Protein AF-A0A527XAY7-F1 (afdb_monomer_lite)

Radius of gyration: 15.62 Å; chains: 1; bounding box: 34×23×40 Å

Sequence (70 aa):
VAAMYTIGLAHLGSQLSGHELASANAAFVLCYGVGMVIGPQAIGIGMDAFGPSGFGWSLAIFFAAYMLLV

Structure (mmCIF, N/CA/C/O backbone):
data_AF-A0A527XAY7-F1
#
_entry.id   AF-A0A527XAY7-F1
#
loop_
_atom_site.gr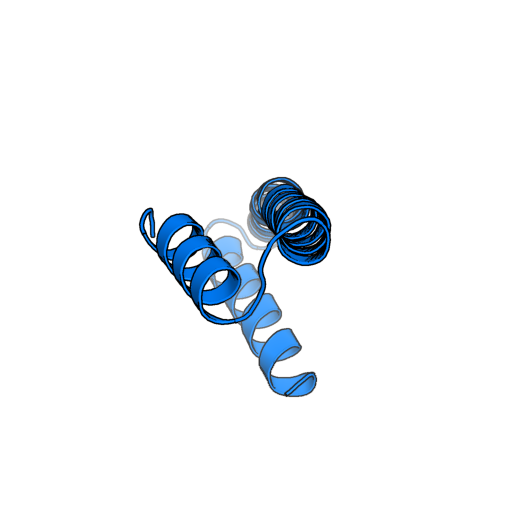oup_PDB
_atom_site.id
_atom_site.type_symbol
_atom_site.label_atom_id
_atom_site.label_alt_id
_atom_site.label_comp_id
_atom_site.label_asym_id
_atom_site.label_entity_id
_atom_site.label_seq_id
_atom_site.pdbx_PDB_ins_code
_atom_site.Cartn_x
_atom_site.Cartn_y
_atom_site.Cartn_z
_atom_site.occupancy
_atom_site.B_iso_or_equiv
_atom_site.auth_seq_id
_atom_site.auth_comp_id
_atom_site.auth_asym_id
_atom_site.auth_atom_id
_atom_site.pdbx_PDB_model_num
ATOM 1 N N . VAL A 1 1 ? -3.390 8.365 -3.881 1.00 50.50 1 VAL A N 1
ATOM 2 C CA . VAL A 1 1 ? -2.697 7.260 -3.171 1.00 50.50 1 VAL A CA 1
ATOM 3 C C . VAL A 1 1 ? -2.705 7.425 -1.649 1.00 50.50 1 VAL A C 1
ATOM 5 O O . VAL A 1 1 ? -3.179 6.512 -0.994 1.00 50.50 1 VAL A O 1
ATOM 8 N N . ALA A 1 2 ? -2.311 8.567 -1.065 1.00 60.06 2 ALA A N 1
ATOM 9 C CA . ALA A 1 2 ? -2.201 8.714 0.401 1.00 60.06 2 ALA A CA 1
ATOM 10 C C . ALA A 1 2 ? -3.509 8.553 1.218 1.00 60.06 2 ALA A C 1
ATOM 12 O O . ALA A 1 2 ? -3.449 8.285 2.412 1.00 60.06 2 ALA A O 1
ATOM 13 N N . ALA A 1 3 ? -4.688 8.682 0.600 1.00 75.69 3 ALA A N 1
ATOM 14 C CA . ALA A 1 3 ? -5.958 8.642 1.329 1.00 75.69 3 ALA A CA 1
ATOM 15 C C . ALA A 1 3 ? -6.504 7.227 1.607 1.00 75.69 3 ALA A C 1
ATOM 17 O O . ALA A 1 3 ? -7.387 7.097 2.447 1.00 75.69 3 ALA A O 1
ATOM 18 N N . MET A 1 4 ? -6.021 6.165 0.940 1.00 86.12 4 MET A N 1
ATOM 19 C CA . MET A 1 4 ? -6.653 4.837 1.067 1.00 86.12 4 MET A CA 1
ATOM 20 C C . MET A 1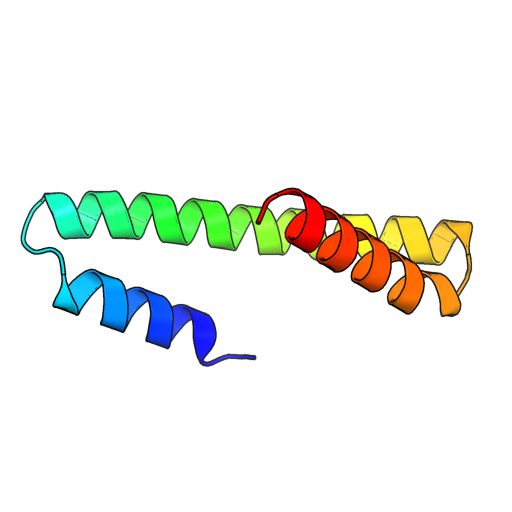 4 ? -6.483 4.219 2.457 1.00 86.12 4 MET A C 1
ATOM 22 O O . MET A 1 4 ? -7.414 3.591 2.951 1.00 86.12 4 MET A O 1
ATOM 26 N N . TYR A 1 5 ? -5.342 4.451 3.111 1.00 86.94 5 TYR A N 1
ATOM 27 C CA . TYR A 1 5 ? -5.132 4.035 4.498 1.00 86.94 5 TYR A CA 1
ATOM 28 C C . TYR A 1 5 ? -6.143 4.717 5.433 1.00 86.94 5 TYR A C 1
ATOM 30 O O . TYR A 1 5 ? -6.855 4.048 6.176 1.00 86.94 5 TYR A O 1
ATOM 38 N N . THR A 1 6 ? -6.289 6.042 5.323 1.00 89.88 6 THR A N 1
ATOM 39 C CA . THR A 1 6 ? -7.250 6.819 6.120 1.00 89.88 6 THR A CA 1
ATOM 40 C C . THR A 1 6 ? -8.699 6.412 5.847 1.00 89.88 6 THR A C 1
ATOM 42 O O . THR A 1 6 ? -9.477 6.277 6.786 1.00 89.88 6 THR A O 1
ATOM 45 N N . ILE A 1 7 ? -9.064 6.175 4.582 1.00 92.38 7 ILE A N 1
ATOM 46 C CA . ILE A 1 7 ? -10.400 5.696 4.196 1.00 92.38 7 ILE A CA 1
ATOM 47 C C . ILE A 1 7 ? -10.667 4.307 4.790 1.00 92.38 7 ILE A C 1
ATOM 49 O O . ILE A 1 7 ? -11.743 4.085 5.338 1.00 92.38 7 ILE A O 1
ATOM 53 N N . GLY A 1 8 ? -9.696 3.390 4.733 1.00 90.06 8 GLY A N 1
ATOM 54 C CA . GLY A 1 8 ? -9.817 2.052 5.318 1.00 90.06 8 GLY A CA 1
ATOM 55 C C . GLY A 1 8 ? -10.024 2.094 6.831 1.00 90.06 8 GLY A C 1
ATOM 56 O O . GLY A 1 8 ? -10.926 1.438 7.348 1.00 90.06 8 GLY A O 1
ATOM 57 N N . LEU A 1 9 ? -9.267 2.940 7.535 1.00 91.31 9 LEU A N 1
ATOM 58 C CA . LEU A 1 9 ? -9.453 3.149 8.972 1.00 91.31 9 LEU A CA 1
ATOM 59 C C . LEU A 1 9 ? -10.812 3.769 9.308 1.00 91.31 9 LEU A C 1
ATOM 61 O O . LEU A 1 9 ? -11.466 3.321 10.247 1.00 91.31 9 LEU A O 1
ATOM 65 N N . ALA A 1 10 ? -11.256 4.768 8.541 1.00 92.00 10 ALA A N 1
ATOM 66 C CA . ALA A 1 10 ? -12.574 5.371 8.725 1.00 92.00 10 ALA A CA 1
ATOM 67 C C . ALA A 1 10 ? -13.694 4.341 8.515 1.00 92.00 10 ALA A C 1
ATOM 69 O O . ALA A 1 10 ? -14.650 4.294 9.287 1.00 92.00 10 ALA A O 1
ATOM 70 N N . HIS A 1 11 ? -13.550 3.474 7.511 1.00 92.62 11 HIS A N 1
ATOM 71 C CA . HIS A 1 11 ? -14.490 2.391 7.258 1.00 92.62 11 HIS A CA 1
ATOM 72 C C . HIS A 1 11 ? -14.524 1.373 8.409 1.00 92.62 11 HIS A C 1
ATOM 74 O O . HIS A 1 11 ? -15.608 1.053 8.896 1.00 92.62 11 HIS A O 1
ATOM 80 N N . LEU A 1 12 ? -13.366 0.929 8.914 1.00 92.81 12 LEU A N 1
ATOM 81 C CA . LEU A 1 12 ? -13.295 0.039 10.082 1.00 92.81 12 LEU A CA 1
ATOM 82 C C . LEU A 1 12 ? -13.937 0.670 11.323 1.00 92.81 12 LEU A C 1
ATOM 84 O O . LEU A 1 12 ? -14.742 0.023 11.987 1.00 92.81 12 LEU A O 1
ATOM 88 N N . GLY A 1 13 ? -13.644 1.944 11.593 1.00 90.12 13 GLY A N 1
ATOM 89 C CA . GLY A 1 13 ? -14.223 2.689 12.714 1.00 90.12 13 GLY A CA 1
ATOM 90 C C . GLY A 1 13 ? -15.734 2.913 12.607 1.00 90.12 13 GLY A C 1
ATOM 91 O O . GLY A 1 13 ? -16.383 3.126 13.625 1.00 90.12 13 GLY A O 1
ATOM 92 N N . SER A 1 14 ? -16.306 2.844 11.400 1.00 93.25 14 SER A N 1
ATOM 93 C CA . SER A 1 14 ? -17.760 2.925 11.202 1.00 93.25 14 SER A CA 1
ATOM 94 C C . SER A 1 14 ? -18.492 1.607 11.470 1.00 93.25 14 SER A C 1
ATOM 96 O O . SER A 1 14 ? -19.684 1.634 11.765 1.00 93.25 14 SER A O 1
ATOM 98 N N . GLN A 1 15 ? -17.796 0.467 11.369 1.00 92.38 15 GLN A N 1
ATOM 99 C CA . GLN A 1 15 ? -18.397 -0.866 11.498 1.00 92.38 15 GLN A CA 1
ATOM 100 C C . GLN A 1 15 ? -18.072 -1.566 12.824 1.00 92.38 15 GLN A C 1
ATOM 102 O O . GLN A 1 15 ? -18.858 -2.392 13.278 1.00 92.38 15 GLN A O 1
ATOM 107 N N . LEU A 1 16 ? -16.934 -1.251 13.449 1.00 93.94 16 LEU A N 1
ATOM 108 C CA . LEU A 1 16 ? -16.434 -1.924 14.650 1.00 9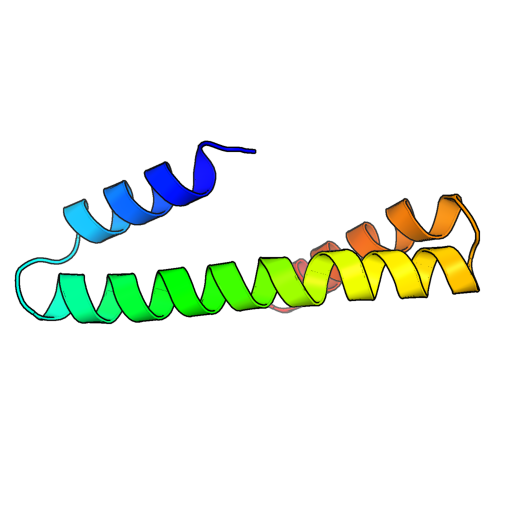3.94 16 LEU A CA 1
ATOM 109 C C . LEU A 1 16 ? -16.157 -0.918 15.770 1.00 93.94 16 LEU A C 1
ATOM 111 O O . LEU A 1 16 ? -15.816 0.237 15.522 1.00 93.94 16 LEU A O 1
ATOM 115 N N . SER A 1 17 ? -16.249 -1.366 17.024 1.00 91.38 17 SER A N 1
ATOM 116 C CA . SER A 1 17 ? -15.948 -0.535 18.196 1.00 91.38 17 SER A CA 1
ATOM 117 C C . SER A 1 17 ? -15.191 -1.309 19.281 1.00 91.38 17 SER A C 1
ATOM 119 O O . SER A 1 17 ? -15.084 -2.535 19.239 1.00 91.38 17 SER A O 1
ATOM 121 N N . GLY A 1 18 ? -14.615 -0.588 20.248 1.00 90.75 18 GLY A N 1
ATOM 122 C CA . GLY A 1 18 ? -13.936 -1.188 21.400 1.00 90.75 18 GLY A CA 1
ATOM 123 C C . GLY A 1 18 ? -12.770 -2.109 21.019 1.00 90.75 18 GLY A C 1
ATOM 124 O O . GLY A 1 18 ? -11.890 -1.733 20.245 1.00 90.75 18 GLY A O 1
ATOM 125 N N . HIS A 1 19 ? -12.747 -3.315 21.591 1.00 90.12 19 HIS A N 1
ATOM 126 C CA . HIS A 1 19 ? -11.664 -4.284 21.391 1.00 90.12 19 HIS A CA 1
ATOM 127 C C . HIS A 1 19 ? -11.592 -4.821 19.951 1.00 90.12 19 HIS A C 1
ATOM 129 O O . HIS A 1 19 ? -10.495 -5.004 19.423 1.00 90.12 19 HIS A O 1
ATOM 135 N N . GLU A 1 20 ? -12.738 -5.017 19.292 1.00 90.62 20 GLU A N 1
ATOM 136 C CA . GLU A 1 20 ? -12.798 -5.518 17.911 1.00 90.62 20 GLU A CA 1
ATOM 137 C C . GLU A 1 20 ? -12.227 -4.513 16.906 1.00 90.62 20 GLU A C 1
ATOM 139 O O . GLU A 1 20 ? -11.578 -4.893 15.934 1.00 90.62 20 GLU A O 1
ATOM 144 N N . LEU A 1 21 ? -12.393 -3.213 17.168 1.00 91.81 21 LEU A N 1
ATOM 145 C CA . LEU A 1 21 ? -11.773 -2.176 16.345 1.00 91.81 21 LEU A CA 1
ATOM 146 C C . LEU A 1 21 ? -10.242 -2.205 16.456 1.00 91.81 21 LEU A C 1
ATOM 148 O O . LEU A 1 21 ? -9.546 -2.044 15.455 1.00 91.81 21 LEU A O 1
ATOM 152 N N . ALA A 1 22 ? -9.707 -2.420 17.661 1.00 92.56 22 ALA A N 1
ATOM 153 C CA . ALA A 1 22 ? -8.264 -2.475 17.878 1.00 92.56 22 ALA A CA 1
ATOM 154 C C . ALA A 1 22 ? -7.622 -3.675 17.160 1.00 92.56 22 ALA A C 1
ATOM 156 O O . ALA A 1 22 ? -6.585 -3.514 16.512 1.00 92.56 22 ALA A O 1
ATOM 157 N N . SER A 1 23 ? -8.248 -4.855 17.224 1.00 93.56 23 SER A N 1
ATOM 158 C CA . SER A 1 23 ? -7.760 -6.053 16.530 1.00 93.56 23 SER A CA 1
ATOM 159 C C . SER A 1 23 ? -7.870 -5.923 15.008 1.00 93.56 23 SER A C 1
ATOM 161 O O . SER A 1 23 ? -6.909 -6.231 14.300 1.00 93.56 23 SER A O 1
ATOM 163 N N . ALA A 1 24 ? -8.983 -5.391 14.494 1.00 93.56 24 ALA A N 1
ATOM 164 C CA . ALA A 1 24 ? -9.161 -5.147 13.065 1.00 93.56 24 ALA A CA 1
ATOM 165 C C . ALA A 1 24 ? -8.165 -4.112 12.524 1.00 93.56 24 ALA A C 1
ATOM 167 O O . ALA A 1 24 ? -7.593 -4.309 11.453 1.00 93.56 24 ALA A O 1
ATOM 168 N N . ASN A 1 25 ? -7.897 -3.042 13.279 1.00 93.31 25 ASN A N 1
ATOM 169 C CA . ASN A 1 25 ? -6.875 -2.061 12.925 1.00 93.31 25 ASN A CA 1
ATOM 170 C C . ASN A 1 25 ? -5.479 -2.707 12.863 1.00 93.31 25 ASN A C 1
ATOM 172 O O . ASN A 1 25 ? -4.748 -2.506 11.897 1.00 93.31 25 ASN A O 1
ATOM 176 N N . ALA A 1 26 ? -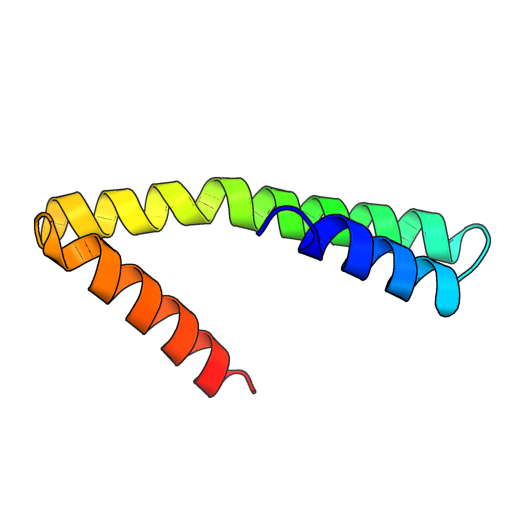5.122 -3.547 13.840 1.00 93.94 26 ALA A N 1
ATOM 177 C CA . ALA A 1 26 ? -3.844 -4.259 13.829 1.00 93.94 26 ALA A CA 1
ATOM 178 C C . ALA A 1 26 ? -3.693 -5.170 12.596 1.00 93.94 26 ALA A C 1
ATOM 180 O O . ALA A 1 26 ? -2.656 -5.135 11.930 1.00 93.94 26 ALA A O 1
ATOM 181 N N . ALA A 1 27 ? -4.734 -5.935 12.251 1.00 94.56 27 ALA A N 1
ATOM 182 C CA . ALA A 1 27 ? -4.745 -6.769 11.050 1.00 94.56 27 ALA A CA 1
ATOM 183 C C . ALA A 1 27 ? -4.636 -5.928 9.766 1.00 94.56 27 ALA A C 1
ATOM 185 O O . ALA A 1 27 ? -3.855 -6.256 8.873 1.00 94.56 27 ALA A O 1
ATOM 186 N N . PHE A 1 28 ? -5.362 -4.810 9.691 1.00 94.00 28 PHE A N 1
ATOM 187 C CA . PHE A 1 28 ? -5.324 -3.905 8.545 1.00 94.00 28 PHE A CA 1
ATOM 188 C C . PHE A 1 28 ? -3.932 -3.305 8.328 1.00 94.00 28 PHE A C 1
ATOM 190 O O . PHE A 1 28 ? -3.401 -3.358 7.218 1.00 94.00 28 PHE A O 1
ATOM 197 N N . VAL A 1 29 ? -3.310 -2.783 9.388 1.00 93.38 29 VAL A N 1
ATOM 198 C CA . VAL A 1 29 ? -1.954 -2.219 9.335 1.00 93.38 29 VAL A CA 1
ATOM 199 C C . VAL A 1 29 ? -0.933 -3.281 8.942 1.00 93.38 29 VAL A C 1
ATOM 201 O O . VAL A 1 29 ? -0.047 -2.993 8.138 1.00 93.38 29 VAL A O 1
ATOM 204 N N . LEU A 1 30 ? -1.066 -4.509 9.452 1.00 95.44 30 LEU A N 1
ATOM 205 C CA . LEU A 1 30 ? -0.206 -5.626 9.069 1.00 95.44 30 LEU A CA 1
ATOM 206 C C . LEU A 1 30 ? -0.309 -5.911 7.567 1.00 95.44 30 LEU A C 1
ATOM 208 O O . LEU A 1 30 ? 0.710 -5.919 6.880 1.00 95.44 30 LEU A O 1
ATOM 212 N N . CYS A 1 31 ? -1.522 -6.096 7.039 1.00 93.56 31 CYS A N 1
ATOM 213 C CA . CYS A 1 31 ? -1.738 -6.336 5.611 1.00 93.56 31 CYS A CA 1
ATOM 214 C C . CYS A 1 31 ? -1.204 -5.182 4.751 1.00 93.56 31 CYS A C 1
ATOM 216 O O . CYS A 1 31 ? -0.536 -5.413 3.742 1.00 93.56 31 CYS A O 1
ATOM 218 N N . TYR A 1 32 ? -1.444 -3.939 5.174 1.00 92.75 32 TYR A N 1
ATOM 219 C CA . TYR A 1 32 ? -0.934 -2.750 4.499 1.00 92.75 32 TYR A CA 1
ATOM 220 C C . TYR A 1 32 ? 0.603 -2.719 4.489 1.00 92.75 32 TYR A C 1
ATOM 222 O O . TYR A 1 32 ? 1.218 -2.483 3.449 1.00 92.75 32 TYR A O 1
ATOM 230 N N . GLY A 1 33 ? 1.231 -3.032 5.624 1.00 93.81 33 GLY A N 1
ATOM 231 C CA . GLY A 1 33 ? 2.680 -3.153 5.768 1.00 93.81 33 GLY A CA 1
ATOM 232 C C . GLY A 1 33 ? 3.277 -4.229 4.866 1.00 93.81 33 GLY A C 1
ATOM 233 O O . GLY A 1 33 ? 4.248 -3.968 4.159 1.00 93.81 33 GLY A O 1
ATOM 234 N N . VAL A 1 34 ? 2.662 -5.412 4.821 1.00 95.50 34 VAL A N 1
ATOM 235 C CA . VAL A 1 34 ? 3.070 -6.503 3.925 1.00 95.50 34 VAL A CA 1
ATOM 236 C C . VAL A 1 34 ? 3.030 -6.048 2.465 1.00 95.50 34 VAL A C 1
ATOM 238 O O . VAL A 1 34 ? 4.003 -6.247 1.740 1.00 95.50 34 VAL A O 1
ATOM 241 N N . GLY A 1 35 ? 1.960 -5.366 2.047 1.00 92.00 35 GLY A N 1
ATOM 242 C CA . GLY A 1 35 ? 1.860 -4.792 0.704 1.00 92.00 35 GLY A CA 1
ATOM 243 C C . GLY A 1 35 ? 2.963 -3.771 0.402 1.00 92.00 35 GLY A C 1
ATOM 244 O O . GLY A 1 35 ? 3.550 -3.807 -0.679 1.00 92.00 35 GLY A O 1
ATOM 245 N N . MET A 1 36 ? 3.302 -2.906 1.364 1.00 93.31 36 MET A N 1
ATOM 246 C CA . MET A 1 36 ? 4.385 -1.924 1.218 1.00 93.31 36 MET A CA 1
ATOM 247 C C . MET A 1 36 ? 5.775 -2.558 1.097 1.00 93.31 36 MET A C 1
ATOM 249 O O . MET A 1 36 ? 6.642 -1.970 0.458 1.00 93.31 36 MET A O 1
ATOM 253 N N . VAL A 1 37 ? 6.000 -3.735 1.688 1.00 95.62 37 VAL A N 1
ATOM 254 C CA . VAL A 1 37 ? 7.279 -4.457 1.580 1.00 95.62 37 VAL A CA 1
ATOM 255 C C . VAL A 1 37 ? 7.344 -5.270 0.288 1.00 95.62 37 VAL A C 1
ATOM 257 O O . VAL A 1 37 ? 8.326 -5.187 -0.447 1.00 95.62 37 VAL A O 1
ATOM 260 N N . ILE A 1 38 ? 6.298 -6.044 -0.009 1.00 95.81 38 ILE A N 1
ATOM 261 C CA . ILE A 1 38 ? 6.276 -6.954 -1.160 1.00 95.81 38 ILE A CA 1
ATOM 262 C C . ILE A 1 38 ? 6.168 -6.178 -2.477 1.00 95.81 38 ILE A C 1
ATOM 264 O O . ILE A 1 38 ? 6.822 -6.547 -3.449 1.00 95.81 38 ILE A O 1
ATOM 268 N N . GLY A 1 39 ? 5.386 -5.096 -2.521 1.00 93.56 39 GLY A N 1
ATOM 269 C CA . GLY A 1 39 ? 5.107 -4.342 -3.746 1.00 93.56 39 GLY A CA 1
ATOM 270 C C . GLY A 1 39 ? 6.367 -3.833 -4.461 1.00 93.56 39 GLY A C 1
ATOM 271 O O . GLY A 1 39 ? 6.598 -4.224 -5.605 1.00 93.56 39 GLY A O 1
ATOM 272 N N . PRO A 1 40 ? 7.214 -3.005 -3.815 1.00 95.19 40 PRO A N 1
ATOM 273 C CA . PRO A 1 40 ? 8.444 -2.504 -4.425 1.00 95.19 40 PRO A CA 1
ATOM 274 C C . PRO A 1 40 ? 9.417 -3.615 -4.826 1.00 95.19 40 PRO A C 1
ATOM 276 O O . PRO A 1 40 ? 10.047 -3.511 -5.872 1.00 95.19 40 PRO A O 1
ATOM 279 N N . GLN A 1 41 ? 9.510 -4.687 -4.031 1.00 96.00 41 GLN A N 1
ATOM 280 C CA . GLN A 1 41 ? 10.364 -5.837 -4.343 1.00 96.00 41 GLN A CA 1
ATOM 281 C C . GLN A 1 41 ? 9.883 -6.570 -5.599 1.00 96.00 41 GLN A C 1
ATOM 283 O O . GLN A 1 41 ? 10.671 -6.813 -6.508 1.00 96.00 41 GLN A O 1
ATOM 288 N N . ALA A 1 42 ? 8.585 -6.865 -5.695 1.00 95.75 42 ALA A N 1
ATOM 289 C CA . ALA A 1 42 ? 8.001 -7.517 -6.864 1.00 95.75 42 ALA A CA 1
ATOM 290 C C . ALA A 1 42 ? 8.172 -6.671 -8.136 1.00 95.75 42 ALA A C 1
ATOM 292 O O . ALA A 1 42 ? 8.558 -7.194 -9.179 1.00 95.75 42 ALA A O 1
ATOM 293 N N . ILE A 1 43 ? 7.942 -5.358 -8.033 1.00 97.06 43 ILE A N 1
ATOM 294 C CA . ILE A 1 43 ? 8.149 -4.416 -9.139 1.00 97.06 43 ILE A CA 1
ATOM 295 C C . ILE A 1 43 ? 9.627 -4.364 -9.542 1.00 97.06 43 ILE A C 1
ATOM 297 O O . ILE A 1 43 ? 9.922 -4.409 -10.733 1.00 97.06 43 ILE A O 1
ATOM 301 N N . GLY A 1 44 ? 10.545 -4.300 -8.572 1.00 96.69 44 GLY A N 1
ATOM 302 C CA . GLY A 1 44 ? 11.988 -4.308 -8.813 1.00 96.69 44 GLY A CA 1
ATOM 303 C C . GLY A 1 44 ? 12.436 -5.559 -9.565 1.00 96.69 44 GLY A C 1
ATOM 304 O O . GLY A 1 44 ? 13.034 -5.442 -10.627 1.00 96.69 44 GLY A O 1
ATOM 305 N N . ILE A 1 45 ? 12.028 -6.744 -9.099 1.00 96.62 45 ILE A N 1
ATOM 306 C CA . ILE A 1 45 ? 12.300 -8.024 -9.774 1.00 96.62 45 ILE A CA 1
ATOM 307 C C . ILE A 1 45 ? 11.750 -8.020 -11.208 1.00 96.62 45 ILE A C 1
ATOM 309 O O . ILE A 1 45 ? 12.424 -8.460 -12.140 1.00 96.62 45 ILE A O 1
ATOM 313 N N . GLY A 1 46 ? 10.534 -7.507 -11.411 1.00 96.94 46 GLY A N 1
ATOM 314 C CA . GLY A 1 46 ? 9.958 -7.374 -12.746 1.00 96.94 46 GLY A CA 1
ATOM 315 C C . GLY A 1 46 ? 10.764 -6.434 -13.643 1.00 96.94 46 GLY A C 1
ATOM 316 O O . GLY A 1 46 ? 10.970 -6.731 -14.820 1.00 96.94 46 GLY A O 1
ATOM 317 N N . MET A 1 47 ? 11.248 -5.317 -13.101 1.00 97.50 47 MET A N 1
ATOM 318 C CA . MET A 1 47 ? 12.092 -4.367 -13.826 1.00 97.50 47 MET A CA 1
ATOM 319 C C . MET A 1 47 ? 13.479 -4.931 -14.146 1.00 97.50 47 MET A C 1
ATOM 321 O O . MET A 1 47 ? 13.988 -4.680 -15.236 1.00 97.50 47 MET A O 1
ATOM 325 N N . ASP A 1 48 ? 14.062 -5.732 -13.256 1.00 97.19 48 ASP A N 1
ATOM 326 C CA . ASP A 1 48 ? 15.333 -6.417 -13.504 1.00 97.19 48 ASP A CA 1
ATOM 327 C C . ASP A 1 48 ? 15.196 -7.456 -14.631 1.00 97.19 48 ASP A C 1
ATOM 329 O O . ASP A 1 48 ? 16.097 -7.607 -15.455 1.00 97.19 48 ASP A O 1
ATOM 333 N N . ALA A 1 49 ? 14.048 -8.140 -14.717 1.00 96.38 49 ALA A N 1
ATOM 334 C CA . ALA A 1 49 ? 13.792 -9.169 -15.726 1.00 96.38 49 ALA A CA 1
ATOM 335 C C . ALA A 1 49 ? 13.366 -8.617 -17.102 1.00 96.38 49 ALA A C 1
ATOM 337 O O . ALA A 1 49 ? 13.765 -9.158 -18.133 1.00 96.38 49 ALA A O 1
ATOM 338 N N . PHE A 1 50 ? 12.551 -7.556 -17.142 1.00 95.19 50 PHE A N 1
ATOM 339 C CA . PHE A 1 50 ? 11.919 -7.038 -18.371 1.00 95.19 50 PHE A CA 1
ATOM 340 C C . PHE A 1 50 ? 12.300 -5.581 -18.697 1.00 95.19 50 PHE A C 1
ATOM 342 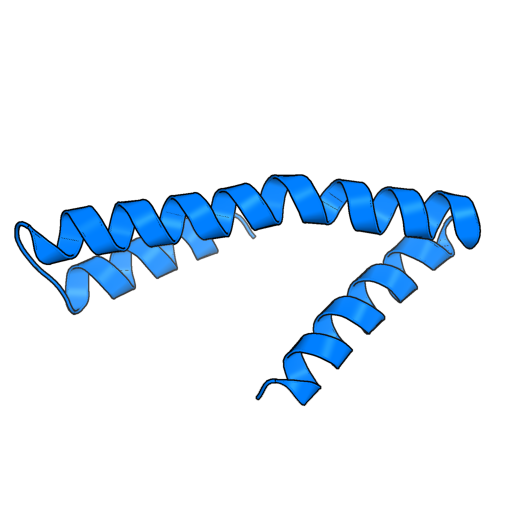O O . PHE A 1 50 ? 11.678 -4.933 -19.552 1.00 95.19 50 PHE A O 1
ATOM 349 N N . GLY A 1 51 ? 13.301 -5.030 -18.008 1.00 94.44 51 GLY A N 1
ATOM 350 C CA . GLY A 1 51 ? 13.697 -3.628 -18.121 1.00 94.44 51 GLY A CA 1
ATOM 351 C C . GLY A 1 51 ? 12.593 -2.666 -17.649 1.00 94.44 51 GLY A C 1
ATOM 352 O O . GLY A 1 51 ? 11.710 -3.046 -16.880 1.00 94.44 51 GLY A O 1
ATOM 353 N N . PRO A 1 52 ? 12.557 -1.413 -18.142 1.00 94.44 52 PRO A N 1
ATOM 354 C CA . PRO A 1 52 ? 11.569 -0.413 -17.711 1.00 94.44 52 PRO A CA 1
ATOM 355 C C . PRO A 1 52 ? 10.103 -0.840 -17.895 1.00 94.44 52 PRO A C 1
ATOM 357 O O . PRO A 1 52 ? 9.229 -0.413 -17.143 1.00 94.44 52 PRO A O 1
ATOM 360 N N . SER A 1 53 ? 9.827 -1.713 -18.873 1.00 95.69 53 SER A N 1
ATOM 361 C CA . SER A 1 53 ? 8.484 -2.259 -19.114 1.00 95.69 53 SER A CA 1
ATOM 362 C C . SER A 1 53 ? 7.999 -3.201 -18.002 1.00 95.69 53 SER A C 1
ATOM 364 O O . SER A 1 53 ? 6.792 -3.375 -17.817 1.00 95.69 53 SER A O 1
ATOM 366 N N . GLY A 1 54 ? 8.927 -3.758 -17.216 1.00 95.12 54 GLY A N 1
ATOM 367 C CA . GLY A 1 54 ? 8.655 -4.660 -16.100 1.00 95.12 54 GLY A CA 1
ATOM 368 C C . GLY A 1 54 ? 7.806 -4.046 -14.991 1.00 95.12 54 GLY A C 1
ATOM 369 O O . GLY A 1 54 ? 7.061 -4.767 -14.329 1.00 95.12 54 GLY A O 1
ATOM 370 N N . PHE A 1 55 ? 7.823 -2.718 -14.841 1.00 96.00 55 PHE A N 1
ATOM 371 C CA . PHE A 1 55 ? 6.911 -2.007 -13.944 1.00 96.00 55 PHE A CA 1
ATOM 372 C C . PHE A 1 55 ? 5.443 -2.264 -14.317 1.00 96.00 55 PHE A C 1
ATOM 374 O O . PHE A 1 55 ? 4.637 -2.670 -13.478 1.00 96.00 55 PHE A O 1
ATOM 381 N N . GLY A 1 56 ? 5.108 -2.071 -15.597 1.00 96.56 56 GLY A N 1
ATOM 382 C CA . GLY A 1 56 ? 3.753 -2.261 -16.110 1.00 96.56 56 GLY A CA 1
ATOM 383 C C . GLY A 1 56 ? 3.312 -3.719 -16.027 1.00 96.56 56 GLY A C 1
ATOM 384 O O . GLY A 1 56 ? 2.217 -3.997 -15.544 1.00 96.56 56 GLY A O 1
ATOM 385 N N . TRP A 1 57 ? 4.187 -4.652 -16.417 1.00 96.50 57 TRP A N 1
ATOM 386 C CA . TRP A 1 57 ? 3.913 -6.089 -16.317 1.00 96.50 57 TRP A CA 1
ATOM 387 C C . TRP A 1 57 ? 3.677 -6.550 -14.876 1.00 96.50 57 TRP A C 1
ATOM 389 O O . TRP A 1 57 ? 2.740 -7.306 -14.632 1.00 96.50 57 TRP A O 1
ATOM 399 N N . SER A 1 58 ? 4.457 -6.053 -13.912 1.00 96.19 58 SER A N 1
ATOM 400 C CA . SER A 1 58 ? 4.288 -6.398 -12.493 1.00 96.19 58 SER A CA 1
ATOM 401 C C . SER A 1 58 ? 2.926 -5.959 -11.956 1.00 96.19 58 SER A C 1
ATOM 403 O O . SER A 1 58 ? 2.236 -6.736 -11.296 1.00 96.19 58 SER A O 1
ATOM 405 N N . LEU A 1 59 ? 2.495 -4.735 -12.286 1.00 95.56 59 LEU A N 1
ATOM 406 C CA . LEU A 1 59 ? 1.165 -4.247 -11.914 1.00 95.56 59 LEU A CA 1
ATOM 407 C C . LEU A 1 59 ? 0.051 -5.013 -12.632 1.00 95.56 59 LEU A C 1
ATOM 409 O O . LEU A 1 59 ? -0.950 -5.354 -12.006 1.00 95.56 59 LEU A O 1
ATOM 413 N N . ALA A 1 60 ? 0.221 -5.308 -13.923 1.00 96.12 60 ALA A N 1
ATOM 414 C CA . ALA A 1 60 ? -0.755 -6.063 -14.701 1.00 96.12 60 ALA A CA 1
ATOM 415 C C . ALA A 1 60 ? -0.981 -7.457 -14.103 1.00 96.12 60 ALA A C 1
ATOM 417 O O . ALA A 1 60 ? -2.126 -7.857 -13.914 1.00 96.12 60 ALA A O 1
ATOM 418 N N . ILE A 1 61 ? 0.094 -8.162 -13.738 1.00 95.75 61 ILE A N 1
ATOM 419 C CA . ILE A 1 61 ? 0.024 -9.471 -13.077 1.00 95.75 61 ILE A CA 1
ATOM 420 C C . ILE A 1 61 ? -0.657 -9.354 -11.711 1.00 95.75 61 ILE A C 1
ATOM 422 O O . ILE A 1 61 ? -1.523 -10.167 -11.400 1.00 95.75 61 ILE A O 1
ATOM 426 N N . PHE A 1 62 ? -0.319 -8.336 -10.914 1.00 94.56 62 PHE A N 1
ATOM 427 C CA . PHE A 1 62 ? -0.940 -8.125 -9.606 1.00 94.56 62 PHE A CA 1
ATOM 428 C C . PHE A 1 62 ? -2.459 -7.916 -9.713 1.00 94.56 62 PHE A C 1
ATOM 430 O O . PHE A 1 62 ? -3.231 -8.581 -9.022 1.00 94.56 62 PHE A O 1
ATOM 437 N N . PHE A 1 63 ? -2.908 -7.042 -10.618 1.00 94.50 63 PHE A N 1
ATOM 438 C CA . PHE A 1 63 ? -4.337 -6.811 -10.833 1.00 94.50 63 PHE A CA 1
ATOM 439 C C . PHE A 1 63 ? -5.039 -7.996 -11.502 1.00 94.50 63 PHE A C 1
ATOM 441 O O . PHE A 1 63 ? -6.184 -8.278 -11.161 1.00 94.50 63 PHE A O 1
ATOM 448 N N . ALA A 1 64 ? -4.377 -8.719 -12.409 1.00 96.38 64 ALA A N 1
ATOM 449 C CA . ALA A 1 64 ? -4.920 -9.944 -12.994 1.00 96.38 64 ALA A CA 1
ATOM 450 C C . ALA A 1 64 ? -5.121 -11.033 -11.930 1.00 96.38 64 ALA A C 1
ATOM 452 O O . ALA A 1 64 ? -6.171 -11.665 -11.895 1.00 96.38 64 ALA A O 1
ATOM 453 N N . ALA A 1 65 ? -4.163 -11.209 -11.016 1.00 94.94 65 ALA A N 1
ATOM 454 C CA . ALA A 1 65 ? -4.303 -12.126 -9.888 1.00 94.94 65 ALA A CA 1
ATOM 455 C C . ALA A 1 65 ? -5.459 -11.718 -8.961 1.00 94.94 65 ALA A C 1
ATOM 457 O O . ALA A 1 65 ? -6.225 -12.576 -8.530 1.00 94.94 65 ALA A O 1
ATOM 458 N N . TYR A 1 66 ? -5.632 -10.417 -8.701 1.00 91.88 66 TYR A N 1
ATOM 459 C CA . TYR A 1 66 ? -6.780 -9.910 -7.946 1.00 91.88 66 TYR A CA 1
ATOM 460 C C . TYR A 1 66 ? -8.116 -10.211 -8.644 1.00 91.88 66 TYR A C 1
ATOM 462 O O . TYR A 1 66 ? -9.048 -10.667 -7.990 1.00 91.88 66 TYR A O 1
ATOM 470 N N . MET A 1 67 ? -8.194 -10.029 -9.967 1.00 95.38 67 MET A N 1
ATOM 471 C CA . MET A 1 67 ? -9.384 -10.370 -10.760 1.00 95.38 67 MET A CA 1
ATOM 472 C C . MET A 1 67 ? -9.710 -11.865 -10.776 1.00 95.38 67 MET A C 1
ATOM 474 O O . MET A 1 67 ? -10.849 -12.211 -11.033 1.00 95.38 67 MET A O 1
ATOM 478 N N . LEU A 1 68 ? -8.734 -12.751 -10.557 1.00 95.81 6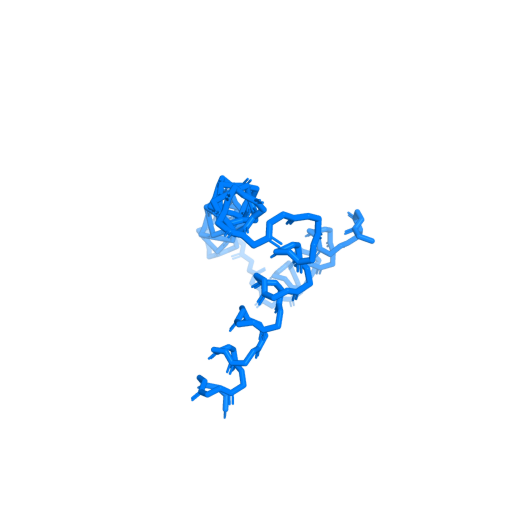8 LEU A N 1
ATOM 479 C CA . LEU A 1 68 ? -8.992 -14.191 -10.436 1.00 95.81 68 LEU A CA 1
ATOM 480 C C . LEU A 1 68 ? -9.488 -14.589 -9.043 1.00 95.81 68 LEU A C 1
ATOM 482 O O . LEU A 1 68 ? -10.070 -15.658 -8.882 1.00 95.81 68 LEU A O 1
ATOM 486 N N . LEU A 1 69 ? -9.189 -13.772 -8.033 1.00 93.06 69 LEU A N 1
ATOM 487 C CA . LEU A 1 69 ? -9.608 -14.003 -6.655 1.00 93.06 69 LEU A CA 1
ATOM 488 C C . LEU A 1 69 ? -11.062 -13.555 -6.435 1.00 93.06 69 LEU A C 1
ATOM 490 O O . LEU A 1 69 ? -11.777 -14.202 -5.671 1.00 93.06 69 LEU A O 1
ATOM 494 N N . VAL A 1 70 ? -11.474 -12.462 -7.088 1.00 84.94 70 VAL A N 1
ATOM 495 C CA . VAL A 1 70 ? -12.839 -11.895 -7.072 1.00 84.94 70 VAL A CA 1
ATOM 496 C C . VAL A 1 70 ? -13.734 -12.545 -8.121 1.00 84.94 70 VAL A C 1
ATOM 498 O O . VAL A 1 70 ? -14.909 -12.802 -7.779 1.00 84.94 70 VAL A O 1
#

pLDDT: mean 92.42, std 7.23, range [50.5, 97.5]

Foldseek 3Di:
DVCPLVVVLVVLVVPDDDPSSVVVNVVSVVVVVVCVVVVVVQLVVLCVVPNPCRNVVSVVVVVVVVVVVD

Secondary structure (DSSP, 8-state):
-THHHHHHHHHHHHH--HHHHHHHHHHHHHHHHHHHHHHHHHHHHHHHHHGGGHHHHHHHHHHHHHHHH-